Protein AF-A0A349H8Z7-F1 (afdb_monomer_lite)

Radius of gyration: 20.91 Å; chains: 1; bounding box: 46×36×65 Å

Secondary structure (DSSP, 8-state):
----PPPP-SHHHHHHHHHHHHHHHHHHHHHS-TTTEEEE--SSTTSPPEEEE-GGGHHHHHH--HHHHHHH--HHHHHHHHHHHHHHHHHHT--TT--HHHHHHHHHHHHHHHHHHHHHHHHSS--

Sequence (127 aa):
MTPNLPPATTPKAQAIAAAAQQLNTLRENWLNPPQWVDRVPEVVPGYPDRIIPKPEYVTEIKKRTLTNLYNARPHWLVDAHRTLDAAVAAAYGWPGDLSDDEVLRRLLALNLERTRAGLSNQLEGQP

Structure (mmCIF, N/CA/C/O backbone):
data_AF-A0A349H8Z7-F1
#
_entry.id   AF-A0A349H8Z7-F1
#
loop_
_atom_site.group_PDB
_atom_site.id
_atom_site.type_symbol
_atom_site.label_atom_id
_atom_site.label_alt_id
_atom_site.label_comp_id
_atom_site.label_asym_id
_atom_site.label_entity_id
_atom_site.label_seq_id
_atom_site.pdbx_PDB_ins_code
_atom_site.Cartn_x
_atom_site.Cartn_y
_atom_site.Cartn_z
_atom_site.occupancy
_atom_site.B_iso_or_equiv
_atom_site.auth_seq_id
_atom_site.auth_comp_id
_atom_site.auth_asym_id
_atom_site.auth_atom_id
_atom_site.pdbx_PDB_model_num
ATOM 1 N N . MET A 1 1 ? 11.103 15.303 4.867 1.00 35.97 1 MET A N 1
ATOM 2 C CA . MET A 1 1 ? 11.607 14.826 6.171 1.00 35.97 1 MET A CA 1
ATOM 3 C C . MET A 1 1 ? 10.702 13.701 6.639 1.00 35.97 1 MET A C 1
ATOM 5 O O . MET A 1 1 ? 9.598 13.969 7.089 1.00 35.97 1 MET A O 1
ATOM 9 N N . THR A 1 2 ? 11.109 12.449 6.455 1.00 42.72 2 THR A N 1
ATOM 10 C CA . THR A 1 2 ? 10.504 11.318 7.168 1.00 42.72 2 THR A CA 1
ATOM 11 C C . THR A 1 2 ? 10.908 11.440 8.640 1.00 42.72 2 THR A C 1
ATOM 13 O O . THR A 1 2 ? 12.100 11.600 8.909 1.00 42.72 2 THR A O 1
ATOM 16 N N . PRO A 1 3 ? 9.973 11.425 9.604 1.00 51.28 3 PRO A N 1
ATOM 17 C CA . PRO A 1 3 ? 10.344 11.380 11.012 1.00 51.28 3 PRO A CA 1
ATOM 18 C C . PRO A 1 3 ? 11.166 10.111 11.267 1.00 51.28 3 PRO A C 1
ATOM 20 O O . PRO A 1 3 ? 10.696 9.010 10.983 1.00 51.28 3 PRO A O 1
ATOM 23 N N . ASN A 1 4 ? 12.389 10.260 11.784 1.00 52.72 4 ASN A N 1
ATOM 24 C CA . ASN A 1 4 ? 13.222 9.144 12.235 1.00 52.72 4 ASN A CA 1
ATOM 25 C C . ASN A 1 4 ? 12.728 8.672 13.611 1.00 52.72 4 ASN A C 1
ATOM 27 O O . ASN A 1 4 ? 13.364 8.907 14.636 1.00 52.72 4 ASN A O 1
ATOM 31 N N . LEU A 1 5 ? 11.526 8.101 13.638 1.00 60.41 5 LEU A N 1
ATOM 32 C CA . LEU A 1 5 ? 11.002 7.425 14.815 1.00 60.41 5 LEU A CA 1
ATOM 33 C C . LEU A 1 5 ? 11.539 5.988 14.818 1.00 60.41 5 LEU A C 1
ATOM 35 O O . LEU A 1 5 ? 11.585 5.366 13.752 1.00 60.41 5 LEU A O 1
ATOM 39 N N . PRO A 1 6 ? 11.931 5.439 15.983 1.00 60.56 6 PRO A N 1
ATOM 40 C CA . PRO A 1 6 ? 12.267 4.027 16.069 1.00 60.56 6 PRO A CA 1
ATOM 41 C C . PRO A 1 6 ? 11.075 3.200 15.564 1.00 60.56 6 PRO A C 1
ATOM 43 O O . PRO A 1 6 ? 9.924 3.582 15.812 1.00 60.56 6 PRO A O 1
ATOM 46 N N . PRO A 1 7 ? 11.315 2.088 14.845 1.00 64.31 7 PRO A N 1
ATOM 47 C CA . PRO A 1 7 ? 10.232 1.256 14.348 1.00 64.31 7 PRO A CA 1
ATOM 48 C C . PRO A 1 7 ? 9.356 0.840 15.527 1.00 64.31 7 PRO A C 1
ATOM 50 O O . PRO A 1 7 ? 9.852 0.333 16.533 1.00 64.31 7 PRO A O 1
ATOM 53 N N . ALA A 1 8 ? 8.051 1.084 15.419 1.00 67.00 8 ALA A N 1
ATOM 54 C CA . ALA A 1 8 ? 7.114 0.656 16.441 1.00 67.00 8 ALA A CA 1
ATOM 55 C C . ALA A 1 8 ? 7.200 -0.874 16.574 1.00 67.00 8 ALA A C 1
ATOM 57 O O . ALA A 1 8 ? 6.916 -1.612 15.634 1.00 67.00 8 ALA A O 1
ATOM 58 N N . THR A 1 9 ? 7.622 -1.349 17.743 1.00 78.19 9 THR A N 1
ATOM 59 C CA . THR A 1 9 ? 7.909 -2.768 18.012 1.00 78.19 9 THR A CA 1
ATOM 60 C C . THR A 1 9 ? 6.681 -3.564 18.445 1.00 78.19 9 THR A C 1
ATOM 62 O O . THR A 1 9 ? 6.790 -4.746 18.764 1.00 78.19 9 THR A O 1
ATOM 65 N N . THR A 1 10 ? 5.498 -2.943 18.476 1.00 88.00 10 THR A N 1
ATOM 66 C CA . THR A 1 10 ? 4.277 -3.642 18.883 1.00 88.00 10 THR A CA 1
ATOM 67 C C . THR A 1 10 ? 3.863 -4.666 17.819 1.00 88.00 10 THR A C 1
ATOM 69 O O . THR A 1 10 ? 3.995 -4.386 16.624 1.00 88.00 10 THR A O 1
ATOM 72 N N . PRO A 1 11 ? 3.287 -5.820 18.209 1.00 90.94 11 PRO A N 1
ATOM 73 C CA . PRO A 1 11 ? 2.805 -6.815 17.246 1.00 90.94 11 PRO A CA 1
ATOM 74 C C . PRO A 1 11 ? 1.819 -6.234 16.220 1.00 90.94 11 PRO A C 1
ATOM 76 O O . PRO A 1 11 ? 1.857 -6.575 15.041 1.00 90.94 11 PRO A O 1
ATOM 79 N N . LYS A 1 12 ? 0.977 -5.285 16.655 1.00 92.50 12 LYS A N 1
ATOM 80 C CA . LYS A 1 12 ? 0.049 -4.542 15.789 1.00 92.50 12 LYS A CA 1
ATOM 81 C C . LYS A 1 12 ? 0.787 -3.724 14.722 1.00 92.50 12 LYS A C 1
ATOM 83 O O . LYS A 1 12 ? 0.426 -3.780 13.551 1.00 92.50 12 LYS A O 1
ATOM 88 N N . ALA A 1 13 ? 1.830 -2.989 15.112 1.00 91.56 13 ALA A N 1
ATOM 89 C CA . ALA A 1 13 ? 2.621 -2.195 14.175 1.00 91.56 13 ALA A CA 1
ATOM 90 C C . ALA A 1 13 ? 3.399 -3.072 13.183 1.00 91.56 13 ALA A C 1
ATOM 92 O O . ALA A 1 13 ? 3.454 -2.747 12.000 1.00 91.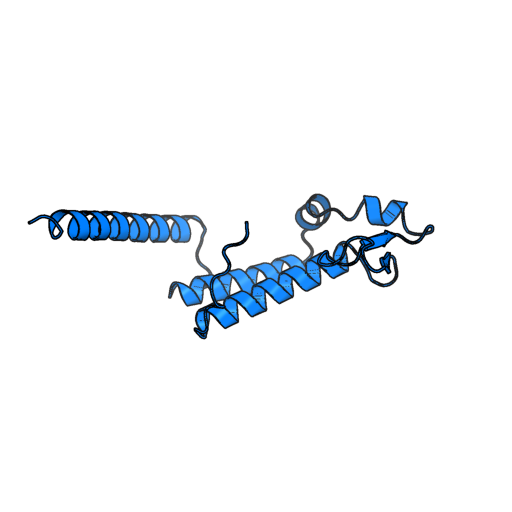56 13 ALA A O 1
ATOM 93 N N . GLN A 1 14 ? 3.936 -4.207 13.638 1.00 93.50 14 GLN A N 1
ATOM 94 C CA . GLN A 1 14 ? 4.615 -5.177 12.774 1.00 93.50 14 GLN A CA 1
ATOM 95 C C . GLN A 1 14 ? 3.665 -5.789 11.737 1.00 93.50 14 GLN A C 1
ATOM 97 O O . GLN A 1 14 ? 4.034 -5.898 10.569 1.00 93.50 14 GLN A O 1
ATOM 102 N N . ALA A 1 15 ? 2.434 -6.131 12.131 1.00 95.00 15 ALA A N 1
ATOM 103 C CA . ALA A 1 15 ? 1.426 -6.659 11.211 1.00 95.00 15 ALA A CA 1
ATOM 104 C C . ALA A 1 15 ? 1.070 -5.650 10.104 1.00 95.00 15 ALA A C 1
ATOM 106 O O . ALA A 1 15 ? 1.049 -6.006 8.925 1.00 95.00 15 ALA A O 1
ATOM 107 N N . ILE A 1 16 ? 0.862 -4.379 10.468 1.00 96.12 16 ILE A N 1
ATOM 108 C CA . ILE A 1 16 ? 0.620 -3.300 9.497 1.00 96.12 16 ILE A CA 1
ATOM 109 C C . ILE A 1 16 ? 1.836 -3.118 8.582 1.00 96.12 16 ILE A C 1
ATOM 111 O O . ILE A 1 16 ? 1.678 -3.025 7.366 1.00 96.12 16 ILE A O 1
ATOM 115 N N . ALA A 1 17 ? 3.048 -3.093 9.145 1.00 95.75 17 ALA A N 1
ATOM 116 C CA . ALA A 1 17 ? 4.278 -2.916 8.377 1.00 95.75 17 ALA A CA 1
ATOM 117 C C . ALA A 1 17 ? 4.478 -4.039 7.348 1.00 95.75 17 ALA A C 1
ATOM 119 O O . ALA A 1 17 ? 4.774 -3.754 6.189 1.00 95.75 17 ALA A O 1
ATOM 120 N N . ALA A 1 18 ? 4.249 -5.294 7.740 1.00 96.50 18 ALA A N 1
ATOM 121 C CA . ALA A 1 18 ? 4.336 -6.440 6.842 1.00 96.50 18 ALA A CA 1
ATOM 122 C C . ALA A 1 18 ? 3.311 -6.350 5.697 1.00 96.50 18 ALA A C 1
ATOM 124 O O . ALA A 1 18 ? 3.673 -6.510 4.529 1.00 96.50 18 ALA A O 1
ATOM 125 N N . ALA A 1 19 ? 2.049 -6.025 6.002 1.00 97.75 19 ALA A N 1
ATOM 126 C CA . ALA A 1 19 ? 1.010 -5.863 4.984 1.00 97.75 19 ALA A CA 1
ATOM 127 C C . ALA A 1 19 ? 1.317 -4.701 4.019 1.00 97.75 19 ALA A C 1
ATOM 129 O O . ALA A 1 19 ? 1.191 -4.846 2.800 1.00 97.75 19 ALA A O 1
ATOM 130 N N . ALA A 1 20 ? 1.790 -3.566 4.542 1.00 98.06 20 ALA A N 1
ATOM 131 C CA . ALA A 1 20 ? 2.176 -2.409 3.739 1.00 98.06 20 ALA A CA 1
ATOM 132 C C . ALA A 1 20 ? 3.391 -2.705 2.844 1.00 98.06 20 ALA A C 1
ATOM 134 O O . ALA A 1 20 ? 3.400 -2.328 1.669 1.00 98.06 20 ALA A O 1
ATOM 135 N N . GLN A 1 21 ? 4.396 -3.420 3.362 1.00 97.69 21 GLN A N 1
ATOM 136 C CA . GLN A 1 21 ? 5.560 -3.852 2.588 1.00 97.69 21 GLN A CA 1
ATOM 137 C C . GLN A 1 21 ? 5.157 -4.804 1.458 1.00 97.69 21 GLN A C 1
ATOM 139 O O . GLN A 1 21 ? 5.652 -4.665 0.336 1.00 97.69 21 GLN A O 1
ATOM 144 N N . GLN A 1 22 ? 4.231 -5.729 1.720 1.00 98.25 22 GLN A N 1
ATOM 145 C CA . GLN A 1 22 ? 3.719 -6.645 0.706 1.00 98.25 22 GLN A CA 1
ATOM 146 C C . GLN A 1 22 ? 2.969 -5.899 -0.404 1.00 98.25 22 GLN A C 1
ATOM 148 O O . GLN A 1 22 ? 3.264 -6.097 -1.584 1.00 98.25 22 GLN A O 1
ATOM 153 N N . LEU A 1 23 ? 2.055 -4.986 -0.049 1.00 98.44 23 LEU A N 1
ATOM 154 C CA . LEU A 1 23 ? 1.373 -4.127 -1.021 1.00 98.44 23 LEU A CA 1
ATOM 155 C C . LEU A 1 23 ? 2.381 -3.320 -1.848 1.00 98.44 23 LEU A C 1
ATOM 157 O O . LEU A 1 23 ? 2.254 -3.229 -3.069 1.00 98.44 23 LEU A O 1
ATOM 161 N N . ASN A 1 24 ? 3.399 -2.745 -1.203 1.00 98.12 24 ASN A N 1
ATOM 162 C CA . ASN A 1 24 ? 4.419 -1.980 -1.906 1.00 98.12 24 ASN A CA 1
ATOM 163 C C . ASN A 1 24 ? 5.209 -2.846 -2.891 1.00 98.12 24 ASN A C 1
ATOM 165 O O . ASN A 1 24 ? 5.358 -2.462 -4.044 1.00 98.12 24 ASN A O 1
ATOM 169 N N . THR A 1 25 ? 5.634 -4.036 -2.470 1.00 97.69 25 THR A N 1
ATOM 170 C CA . THR A 1 25 ? 6.361 -4.994 -3.314 1.00 97.69 25 THR A CA 1
ATOM 171 C C . THR A 1 25 ? 5.548 -5.381 -4.550 1.00 97.69 25 THR A C 1
ATOM 173 O O . THR A 1 25 ? 6.067 -5.372 -5.664 1.00 97.69 25 THR A O 1
ATOM 176 N N . LEU A 1 26 ? 4.253 -5.662 -4.383 1.00 98.25 26 LEU A N 1
ATOM 177 C CA . LEU A 1 26 ? 3.366 -6.001 -5.499 1.00 98.25 26 LEU A CA 1
ATOM 178 C C . LEU A 1 26 ? 3.184 -4.827 -6.472 1.00 98.25 26 LEU A C 1
ATOM 180 O O . LEU A 1 26 ? 3.245 -5.024 -7.687 1.00 98.25 26 LEU A O 1
ATOM 184 N N . ARG A 1 27 ? 3.004 -3.603 -5.954 1.00 98.12 27 ARG A N 1
ATOM 185 C CA . ARG A 1 27 ? 2.926 -2.394 -6.789 1.00 98.12 27 ARG A CA 1
ATOM 186 C C . ARG A 1 27 ? 4.225 -2.162 -7.549 1.00 98.12 27 ARG A C 1
ATOM 188 O O . ARG A 1 27 ? 4.167 -1.947 -8.752 1.00 98.12 27 ARG A O 1
ATOM 195 N N . GLU A 1 28 ? 5.372 -2.261 -6.885 1.00 97.12 28 GLU A N 1
ATOM 196 C CA . GLU A 1 28 ? 6.686 -2.082 -7.509 1.00 97.12 28 GLU A CA 1
ATOM 197 C C . GLU A 1 28 ? 6.943 -3.109 -8.610 1.00 97.12 28 GLU A C 1
ATOM 199 O O . GLU A 1 28 ? 7.350 -2.734 -9.704 1.00 97.12 28 GLU A O 1
ATOM 204 N N . ASN A 1 29 ? 6.626 -4.383 -8.380 1.00 97.12 29 ASN A N 1
ATOM 205 C CA . ASN A 1 29 ? 6.779 -5.424 -9.397 1.00 97.12 29 ASN A CA 1
ATOM 206 C C . ASN A 1 29 ? 5.845 -5.214 -10.597 1.00 97.12 29 ASN A C 1
ATOM 208 O O . ASN A 1 29 ? 6.190 -5.574 -11.722 1.00 97.12 29 ASN A O 1
ATOM 212 N N . TRP A 1 30 ? 4.660 -4.635 -10.378 1.00 97.81 30 TRP A N 1
ATOM 213 C CA . TRP A 1 30 ? 3.765 -4.277 -11.473 1.00 97.81 30 TRP A CA 1
ATOM 214 C C . TRP A 1 30 ? 4.235 -3.023 -12.215 1.00 97.81 30 TRP A C 1
ATOM 216 O O . TRP A 1 30 ? 4.156 -3.000 -13.439 1.00 97.81 30 TRP A O 1
ATOM 226 N N . LEU A 1 31 ? 4.702 -1.985 -11.517 1.00 97.38 31 LEU A N 1
ATOM 227 C CA . LEU A 1 31 ? 5.195 -0.744 -12.129 1.00 97.38 31 LEU A CA 1
ATOM 228 C C . LEU A 1 31 ? 6.479 -0.995 -12.922 1.00 97.38 31 LEU A C 1
ATOM 230 O O . LEU A 1 31 ? 6.610 -0.553 -14.061 1.00 97.38 31 LEU A O 1
ATOM 234 N N . ASN A 1 32 ? 7.381 -1.769 -12.325 1.00 96.88 32 ASN A N 1
ATOM 235 C CA . ASN A 1 32 ? 8.753 -1.972 -12.758 1.00 96.88 32 ASN A CA 1
ATOM 236 C C . ASN A 1 32 ? 9.069 -3.480 -12.838 1.00 96.88 32 ASN A C 1
ATOM 238 O O . ASN A 1 32 ? 9.846 -3.982 -12.018 1.00 96.88 32 ASN A O 1
ATOM 242 N N . PRO A 1 33 ? 8.471 -4.235 -13.786 1.00 96.88 33 PRO A N 1
ATOM 243 C CA . PRO A 1 33 ? 8.725 -5.668 -13.900 1.00 96.88 33 PRO A CA 1
ATOM 244 C C . PRO A 1 33 ? 10.223 -5.943 -14.102 1.00 96.88 33 PRO A C 1
ATOM 246 O O . PRO A 1 33 ? 10.817 -5.336 -14.996 1.00 96.88 33 PRO A O 1
ATOM 249 N N . PRO A 1 34 ? 10.847 -6.865 -13.343 1.00 94.31 34 PRO A N 1
ATOM 250 C CA . PRO A 1 34 ? 12.299 -7.080 -13.378 1.00 94.31 34 PRO A CA 1
ATOM 251 C C . PRO A 1 34 ? 12.810 -7.547 -14.746 1.00 94.31 34 PRO A C 1
ATOM 253 O O . PRO A 1 34 ? 13.960 -7.322 -15.103 1.00 94.31 34 PRO A O 1
ATOM 256 N N . GLN A 1 35 ? 11.952 -8.170 -15.554 1.00 95.31 35 GLN A N 1
ATOM 257 C CA . GLN A 1 35 ? 12.283 -8.527 -16.928 1.00 95.31 35 GLN A CA 1
ATOM 258 C C . GLN A 1 35 ? 12.395 -7.306 -17.864 1.00 95.31 35 GLN A C 1
ATOM 260 O O . GLN A 1 35 ? 13.069 -7.404 -18.890 1.00 95.31 35 GLN A O 1
ATOM 265 N N . TRP A 1 36 ? 11.758 -6.176 -17.527 1.00 97.62 36 TRP A N 1
ATOM 266 C CA . TRP A 1 36 ? 11.601 -4.994 -18.389 1.00 97.62 36 TRP A CA 1
ATOM 267 C C . TRP A 1 36 ? 12.477 -3.805 -17.998 1.00 97.62 36 TRP A C 1
ATOM 269 O O . TRP A 1 36 ? 12.622 -2.874 -18.790 1.00 97.62 36 TRP A O 1
ATOM 279 N N . VAL A 1 37 ? 13.043 -3.816 -16.793 1.00 97.44 37 VAL A N 1
ATOM 280 C CA . VAL A 1 37 ? 13.870 -2.726 -16.273 1.00 97.44 37 VAL A CA 1
ATOM 281 C C . VAL A 1 37 ? 15.191 -3.257 -15.738 1.00 97.44 37 VAL A C 1
ATOM 283 O O . VAL A 1 37 ? 15.249 -4.364 -15.208 1.00 97.4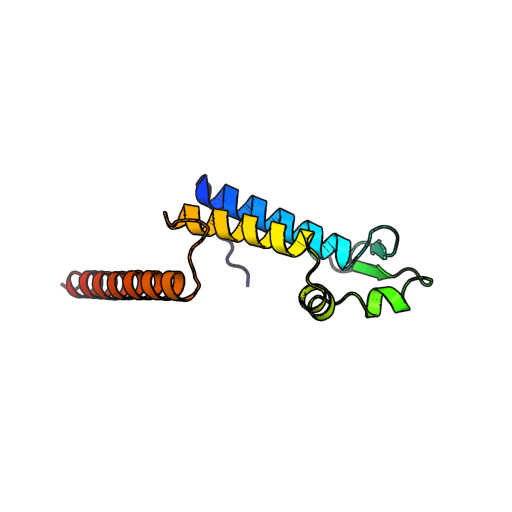4 37 VAL A O 1
ATOM 286 N N . ASP A 1 38 ? 16.224 -2.431 -15.818 1.00 96.75 38 ASP A N 1
ATOM 287 C CA . ASP A 1 38 ? 17.495 -2.635 -15.138 1.00 96.75 38 ASP A CA 1
ATOM 288 C C . ASP A 1 38 ? 17.577 -1.700 -13.924 1.00 96.75 38 ASP A C 1
ATOM 290 O O . ASP A 1 38 ? 17.196 -0.526 -13.993 1.00 96.75 38 ASP A O 1
ATOM 294 N N . ARG A 1 39 ? 18.066 -2.222 -12.794 1.00 94.62 39 ARG A N 1
ATOM 295 C CA . ARG A 1 39 ? 18.362 -1.431 -11.591 1.00 94.62 39 ARG A CA 1
ATOM 296 C C . ARG A 1 39 ? 19.849 -1.117 -11.578 1.00 94.62 39 ARG A C 1
ATOM 298 O O . ARG A 1 39 ? 20.670 -2.030 -11.536 1.00 94.62 39 ARG A O 1
ATOM 305 N N . VAL A 1 40 ? 20.183 0.164 -11.655 1.00 94.62 40 VAL A N 1
ATOM 306 C CA . VAL A 1 40 ? 21.564 0.645 -11.753 1.00 94.62 40 VAL A CA 1
ATOM 307 C C . VAL A 1 40 ? 21.848 1.559 -10.562 1.00 94.62 40 VAL A C 1
ATOM 309 O O . VAL A 1 40 ? 21.014 2.423 -10.284 1.00 94.62 40 VAL A O 1
ATOM 312 N N . PRO A 1 41 ? 23.006 1.433 -9.888 1.00 93.94 41 PRO A N 1
ATOM 313 C CA . PRO A 1 41 ? 23.353 2.298 -8.768 1.00 93.94 41 PRO A CA 1
ATOM 314 C C . PRO A 1 41 ? 23.199 3.789 -9.086 1.00 93.94 41 PRO A C 1
ATOM 316 O O . PRO A 1 41 ? 23.546 4.259 -10.182 1.00 93.94 41 PRO A O 1
ATOM 319 N N . GLU A 1 42 ? 22.679 4.542 -8.117 1.00 93.62 42 GLU A N 1
ATOM 320 C CA . GLU A 1 42 ? 22.598 5.994 -8.234 1.00 93.62 42 GLU A CA 1
ATOM 321 C C . GLU A 1 42 ? 24.004 6.614 -8.259 1.00 93.62 42 GLU A C 1
ATOM 323 O O . GLU A 1 42 ? 24.927 6.131 -7.606 1.00 93.62 42 GLU A O 1
ATOM 328 N N . VAL A 1 43 ? 24.186 7.681 -9.046 1.00 90.94 43 VAL A N 1
ATOM 329 C CA . VAL A 1 43 ? 25.462 8.411 -9.115 1.00 90.94 43 VAL A CA 1
ATOM 330 C C . VAL A 1 43 ? 25.722 9.127 -7.792 1.00 90.94 43 VAL A C 1
ATOM 332 O O . VAL A 1 43 ? 26.867 9.270 -7.370 1.00 90.94 43 VAL A O 1
ATOM 335 N N . VAL A 1 44 ? 24.651 9.578 -7.139 1.00 89.88 44 VAL A N 1
ATOM 336 C CA . VAL A 1 44 ? 24.701 10.254 -5.848 1.00 89.88 44 VAL A CA 1
ATOM 337 C C . VAL A 1 44 ? 24.584 9.220 -4.722 1.00 89.88 44 VAL A C 1
ATOM 339 O O . VAL A 1 44 ? 23.555 8.548 -4.615 1.00 89.88 44 VAL A O 1
ATOM 342 N N . PRO A 1 45 ? 25.595 9.103 -3.842 1.00 90.50 45 PRO A N 1
ATOM 343 C CA . PRO A 1 45 ? 25.537 8.203 -2.697 1.00 90.50 45 PRO A CA 1
ATOM 344 C C . PRO A 1 45 ? 24.347 8.497 -1.774 1.00 90.50 45 PRO A C 1
ATOM 346 O O . PRO A 1 45 ? 23.991 9.652 -1.544 1.00 90.50 45 PRO A O 1
ATOM 349 N N . GLY A 1 46 ? 23.762 7.441 -1.206 1.00 89.25 46 GLY A N 1
ATOM 350 C CA . GLY A 1 46 ? 22.651 7.541 -0.251 1.00 89.25 46 GLY A CA 1
ATOM 351 C C . GLY A 1 46 ? 21.257 7.613 -0.880 1.00 89.25 46 GLY A C 1
ATOM 352 O O . GLY A 1 46 ? 20.271 7.643 -0.145 1.00 89.25 46 GLY A O 1
ATOM 353 N N . TYR A 1 47 ? 21.159 7.601 -2.210 1.00 88.69 47 TYR A N 1
ATOM 354 C CA . TYR A 1 47 ? 19.891 7.518 -2.933 1.00 88.69 47 TYR A CA 1
ATOM 355 C C . TYR A 1 47 ? 19.614 6.088 -3.433 1.00 88.69 47 TYR A C 1
ATOM 357 O O . TYR A 1 47 ? 20.558 5.319 -3.626 1.00 88.69 47 TYR A O 1
ATOM 365 N N . PRO A 1 48 ? 18.336 5.711 -3.634 1.00 89.69 48 PRO A N 1
ATOM 366 C CA . PRO A 1 48 ? 17.975 4.410 -4.195 1.00 89.69 48 PRO A CA 1
ATOM 367 C C . PRO A 1 48 ? 18.467 4.233 -5.635 1.00 89.69 48 PRO A C 1
ATOM 369 O O . PRO A 1 48 ? 18.572 5.210 -6.373 1.00 89.69 48 PRO A O 1
ATOM 372 N N . ASP A 1 49 ? 18.675 2.983 -6.052 1.00 93.44 49 ASP A N 1
ATOM 373 C CA . ASP A 1 49 ? 19.045 2.641 -7.430 1.00 93.44 49 ASP A CA 1
ATOM 374 C C . ASP A 1 49 ? 18.076 3.233 -8.462 1.00 93.44 49 ASP A C 1
ATOM 376 O O . ASP A 1 49 ? 16.850 3.208 -8.297 1.00 93.44 49 ASP A O 1
ATOM 380 N N . ARG A 1 50 ? 18.634 3.691 -9.584 1.00 93.88 50 ARG A N 1
ATOM 381 C CA . ARG A 1 50 ? 17.858 4.149 -10.734 1.00 93.88 50 ARG A CA 1
ATOM 382 C C . ARG A 1 50 ? 17.230 2.967 -11.450 1.00 93.88 50 ARG A C 1
ATOM 384 O O . ARG A 1 50 ? 17.873 1.945 -11.685 1.00 93.88 50 ARG A O 1
ATOM 391 N N . ILE A 1 51 ? 15.985 3.156 -11.868 1.00 94.75 51 ILE A N 1
ATOM 392 C CA . ILE A 1 51 ? 15.231 2.192 -12.666 1.00 94.75 51 ILE A CA 1
ATOM 393 C C . ILE A 1 51 ? 15.287 2.642 -14.125 1.00 94.75 51 ILE A C 1
ATOM 395 O O . ILE A 1 51 ? 14.742 3.689 -14.474 1.00 94.75 51 ILE A O 1
ATOM 399 N N . ILE A 1 52 ? 15.957 1.859 -14.969 1.00 95.50 52 ILE A N 1
ATOM 400 C CA . ILE A 1 52 ? 16.142 2.152 -16.391 1.00 95.50 52 ILE A CA 1
ATOM 401 C C . ILE A 1 52 ? 15.312 1.160 -17.214 1.00 95.50 52 ILE A C 1
ATOM 403 O O . ILE A 1 52 ? 15.573 -0.040 -17.153 1.00 95.50 52 ILE A O 1
ATOM 407 N N . PRO A 1 53 ? 14.306 1.612 -17.982 1.00 97.00 53 PRO A N 1
ATOM 408 C CA . PRO A 1 53 ? 13.568 0.734 -18.885 1.00 97.00 53 PRO A CA 1
ATOM 409 C C . PRO A 1 53 ? 14.475 0.200 -19.992 1.00 97.00 53 PRO A C 1
ATOM 411 O O . PRO A 1 53 ? 15.213 0.974 -20.609 1.00 97.00 53 PRO A O 1
ATOM 414 N N . LYS A 1 54 ? 14.374 -1.095 -20.297 1.00 97.00 54 LYS A N 1
ATOM 415 C CA . LYS A 1 54 ? 15.054 -1.660 -21.465 1.00 97.00 54 LYS A CA 1
ATOM 416 C C . LYS A 1 54 ? 14.418 -1.120 -22.753 1.00 97.00 54 LYS A C 1
ATOM 418 O O . LYS A 1 54 ? 13.199 -0.897 -22.762 1.00 97.00 54 LYS A O 1
ATOM 423 N N . PRO A 1 55 ? 15.197 -0.898 -23.831 1.00 96.94 55 PRO A N 1
ATOM 424 C CA . PRO A 1 55 ? 14.720 -0.231 -25.046 1.00 96.94 55 PRO A CA 1
ATOM 425 C C . PRO A 1 55 ? 13.434 -0.827 -25.633 1.00 96.94 55 PRO A C 1
ATOM 427 O O . PRO A 1 55 ? 12.557 -0.088 -26.078 1.00 96.94 55 PRO A O 1
ATOM 430 N N . GLU A 1 56 ? 13.292 -2.150 -25.583 1.00 96.81 56 GLU A N 1
ATOM 431 C CA . GLU A 1 56 ? 12.160 -2.898 -26.124 1.00 96.81 56 GLU A CA 1
ATOM 432 C C . GLU A 1 56 ? 10.860 -2.770 -25.308 1.00 96.81 56 GLU A C 1
ATOM 434 O O . GLU A 1 56 ? 9.799 -3.084 -25.838 1.00 96.81 56 GLU A O 1
ATOM 439 N N . TYR A 1 57 ? 10.915 -2.273 -24.063 1.00 97.25 57 TYR A N 1
ATOM 440 C CA . TYR A 1 57 ? 9.747 -2.137 -23.171 1.00 97.25 57 TYR A CA 1
ATOM 441 C C . TYR A 1 57 ? 9.416 -0.686 -22.791 1.00 97.25 57 TYR A C 1
ATOM 443 O O . TYR A 1 57 ? 8.554 -0.440 -21.942 1.00 97.25 57 TYR A O 1
ATOM 451 N N . VAL A 1 58 ? 10.089 0.307 -23.388 1.00 95.94 58 VAL A N 1
ATOM 452 C CA . VAL A 1 58 ? 9.897 1.732 -23.052 1.00 95.94 58 VAL A CA 1
ATOM 453 C C . VAL A 1 58 ? 8.433 2.156 -23.210 1.00 95.94 58 VAL A C 1
ATOM 455 O O . VAL A 1 58 ? 7.905 2.909 -22.388 1.00 95.94 58 VAL A O 1
ATOM 458 N N . THR A 1 59 ? 7.762 1.685 -24.261 1.00 96.25 59 THR A N 1
ATOM 459 C CA . THR A 1 59 ? 6.370 2.051 -24.560 1.00 96.25 59 THR A CA 1
ATOM 460 C C . THR A 1 59 ? 5.402 1.465 -23.532 1.00 96.25 59 THR A C 1
ATOM 462 O O . THR A 1 59 ? 4.459 2.132 -23.106 1.00 96.25 59 THR A O 1
ATOM 465 N N . GLU A 1 60 ? 5.635 0.230 -23.104 1.00 96.31 60 GLU A N 1
ATOM 466 C CA . GLU A 1 60 ? 4.822 -0.505 -22.145 1.00 96.31 60 GLU A CA 1
ATOM 467 C C . GLU A 1 60 ? 5.026 0.037 -20.729 1.00 96.31 60 GLU A C 1
ATOM 469 O O . GLU A 1 60 ? 4.050 0.240 -20.005 1.00 96.31 60 GLU A O 1
ATOM 474 N N . ILE A 1 61 ? 6.271 0.345 -20.349 1.00 96.44 61 ILE A N 1
ATOM 475 C CA . ILE A 1 61 ? 6.601 0.951 -19.053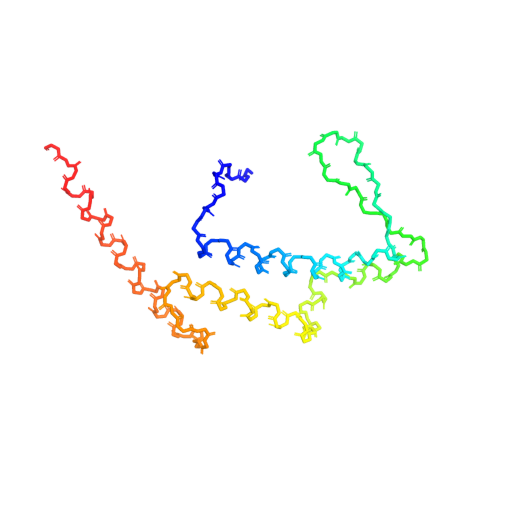 1.00 96.44 61 ILE A CA 1
ATOM 476 C C . ILE A 1 61 ? 5.934 2.320 -18.899 1.00 96.44 61 ILE A C 1
ATOM 478 O O . ILE A 1 61 ? 5.358 2.598 -17.851 1.00 96.44 61 ILE A O 1
ATOM 482 N N . LYS A 1 62 ? 5.879 3.147 -19.953 1.00 95.50 62 LYS A N 1
ATOM 483 C CA . LYS A 1 62 ? 5.151 4.434 -19.917 1.00 95.50 62 LYS A CA 1
ATOM 484 C C . LYS A 1 62 ? 3.665 4.286 -19.568 1.00 95.50 62 LYS A C 1
ATOM 486 O O . LYS A 1 62 ? 3.068 5.217 -19.034 1.00 95.50 62 LYS A O 1
ATOM 491 N N . LYS A 1 63 ? 3.056 3.131 -19.856 1.00 97.06 63 LYS A N 1
ATOM 492 C CA . LYS A 1 63 ? 1.653 2.835 -19.518 1.00 97.06 63 LYS A CA 1
ATOM 493 C C . LYS A 1 63 ? 1.492 2.302 -18.092 1.00 97.06 63 LYS A C 1
ATOM 495 O O . LYS A 1 63 ? 0.371 2.277 -17.586 1.00 97.06 63 LYS A O 1
ATOM 500 N N . ARG A 1 64 ? 2.563 1.872 -17.426 1.00 97.44 64 ARG A N 1
ATOM 501 C CA . ARG A 1 64 ? 2.525 1.318 -16.068 1.00 97.44 64 ARG A CA 1
ATOM 502 C C . ARG A 1 64 ? 2.661 2.426 -15.027 1.00 97.44 64 ARG A C 1
ATOM 504 O O . ARG A 1 64 ? 3.684 2.579 -14.376 1.00 97.44 64 ARG A O 1
ATOM 511 N N . THR A 1 65 ? 1.596 3.203 -14.863 1.00 97.56 65 THR A N 1
ATOM 512 C CA . THR A 1 65 ? 1.481 4.225 -13.811 1.00 97.56 65 THR A CA 1
ATOM 513 C C . THR A 1 65 ? 0.610 3.723 -12.662 1.00 97.56 65 THR A C 1
ATOM 515 O O . THR A 1 65 ? -0.250 2.863 -12.865 1.00 97.56 65 THR A O 1
ATOM 518 N N . LEU A 1 66 ? 0.775 4.286 -11.458 1.00 97.81 66 LEU A N 1
ATOM 519 C CA . LEU A 1 66 ? -0.125 3.984 -10.338 1.00 97.81 66 LEU A CA 1
ATOM 520 C C . LEU A 1 66 ? -1.583 4.274 -10.712 1.00 97.81 66 LEU A C 1
ATOM 522 O O . LEU A 1 66 ? -2.445 3.444 -10.458 1.00 97.81 66 LEU A O 1
ATOM 526 N N . THR A 1 67 ? -1.857 5.385 -11.395 1.00 97.94 67 THR A N 1
ATOM 527 C CA . THR A 1 67 ? -3.205 5.701 -11.886 1.00 97.94 67 THR A CA 1
ATOM 528 C C . THR A 1 67 ? -3.783 4.562 -12.726 1.00 97.94 67 THR A C 1
ATOM 530 O O . THR A 1 67 ? -4.888 4.101 -12.457 1.00 97.94 67 THR A O 1
ATOM 533 N N . ASN A 1 68 ? -3.021 4.037 -13.690 1.00 98.19 68 ASN A N 1
ATOM 534 C CA . ASN A 1 68 ? -3.491 2.936 -14.533 1.00 98.19 68 ASN A CA 1
ATOM 535 C C . ASN A 1 68 ? -3.671 1.631 -13.747 1.00 98.19 68 ASN A C 1
ATOM 537 O O . ASN A 1 68 ? -4.641 0.914 -13.983 1.00 98.19 68 ASN A O 1
ATOM 541 N N . LEU A 1 69 ? -2.788 1.342 -12.786 1.00 98.38 69 LEU A N 1
ATOM 542 C CA . LEU A 1 69 ? -2.928 0.186 -11.899 1.00 98.38 69 LEU A CA 1
ATOM 543 C C . LEU A 1 69 ? -4.223 0.248 -11.081 1.00 98.38 69 LEU A C 1
ATOM 545 O O . LEU A 1 69 ? -4.971 -0.726 -11.028 1.00 98.38 69 LEU A O 1
ATOM 549 N N . TYR A 1 70 ? -4.492 1.390 -10.453 1.00 98.38 70 TYR A N 1
ATOM 550 C CA . TYR A 1 70 ? -5.669 1.566 -9.606 1.00 98.38 70 TYR A CA 1
ATOM 551 C C . TYR A 1 70 ? -6.969 1.664 -10.413 1.00 98.38 70 TYR A C 1
ATOM 553 O O . TYR A 1 70 ? -8.000 1.216 -9.921 1.00 98.38 70 TYR A O 1
ATOM 561 N N . ASN A 1 71 ? -6.919 2.150 -11.657 1.00 98.12 71 ASN A N 1
ATOM 562 C CA . ASN A 1 71 ? -8.059 2.106 -12.577 1.00 98.12 71 ASN A CA 1
ATOM 563 C C . ASN A 1 71 ? -8.379 0.673 -13.026 1.00 98.12 71 ASN A C 1
ATOM 565 O O . ASN A 1 71 ? -9.542 0.285 -13.056 1.00 98.12 71 ASN A O 1
ATOM 569 N N . ALA A 1 72 ? -7.358 -0.124 -13.365 1.00 97.69 72 ALA A N 1
ATOM 570 C CA . ALA A 1 72 ? -7.543 -1.523 -13.757 1.00 97.69 72 ALA A CA 1
ATOM 571 C C . ALA A 1 72 ? -7.963 -2.416 -12.578 1.00 97.69 72 ALA A C 1
ATOM 573 O O . ALA A 1 72 ? -8.635 -3.424 -12.778 1.00 97.69 72 ALA A O 1
ATOM 574 N N . ARG A 1 73 ? -7.537 -2.051 -11.361 1.00 97.50 73 ARG A N 1
ATOM 575 C CA . ARG A 1 73 ? -7.881 -2.680 -10.079 1.00 97.50 73 ARG A CA 1
ATOM 576 C C . ARG A 1 73 ? -7.869 -4.222 -10.123 1.00 97.50 73 ARG A C 1
ATOM 578 O O . ARG A 1 73 ? -8.886 -4.857 -9.843 1.00 97.50 73 ARG A O 1
ATOM 585 N N . PRO A 1 74 ? -6.727 -4.848 -10.462 1.00 98.31 74 PRO A N 1
ATOM 586 C CA . PRO A 1 74 ? -6.633 -6.305 -10.528 1.00 98.31 74 PRO A CA 1
ATOM 587 C C . PRO A 1 74 ? -6.916 -6.950 -9.162 1.00 98.31 74 PRO A C 1
ATOM 589 O O . PRO A 1 74 ? -6.658 -6.346 -8.121 1.00 98.31 74 PRO A O 1
ATOM 592 N N . HIS A 1 75 ? -7.396 -8.199 -9.154 1.00 98.44 75 HIS A N 1
ATOM 593 C CA . HIS A 1 75 ? -7.827 -8.886 -7.926 1.00 98.44 75 HIS A CA 1
ATOM 594 C C . HIS A 1 75 ? -6.747 -8.915 -6.833 1.00 98.44 75 HIS A C 1
ATOM 596 O O . HIS A 1 75 ? -7.026 -8.557 -5.693 1.00 98.44 75 HIS A O 1
ATOM 602 N N . TRP A 1 76 ? -5.490 -9.190 -7.203 1.00 98.25 76 TRP A N 1
ATOM 603 C CA . TRP A 1 76 ? -4.366 -9.186 -6.260 1.00 98.25 76 TRP A CA 1
ATOM 604 C C . TRP A 1 76 ? -4.182 -7.839 -5.543 1.00 98.25 76 TRP A C 1
ATOM 606 O O . TRP A 1 76 ? -3.729 -7.810 -4.401 1.00 98.25 76 TRP A O 1
ATOM 616 N N . LEU A 1 77 ? -4.523 -6.717 -6.192 1.00 98.56 77 LEU A N 1
ATOM 617 C CA . LEU A 1 77 ? -4.423 -5.389 -5.588 1.00 98.56 77 LEU A CA 1
ATOM 618 C C . LEU A 1 77 ? -5.522 -5.215 -4.542 1.00 98.56 77 LEU A C 1
ATOM 620 O O . LEU A 1 77 ? -5.254 -4.712 -3.455 1.00 98.56 77 LEU A O 1
ATOM 624 N N . VAL A 1 78 ? -6.739 -5.666 -4.852 1.00 98.12 78 VAL A N 1
ATOM 625 C CA . VAL A 1 78 ? -7.869 -5.661 -3.913 1.00 98.12 78 VAL A CA 1
ATOM 626 C C . VAL A 1 78 ? -7.551 -6.509 -2.684 1.00 98.12 78 VAL A C 1
ATOM 628 O O . VAL A 1 78 ? -7.738 -6.043 -1.565 1.00 98.12 78 VAL A O 1
ATOM 631 N N . ASP A 1 79 ? -7.015 -7.714 -2.873 1.00 98.25 79 ASP A N 1
ATOM 632 C CA . ASP A 1 79 ? -6.666 -8.607 -1.765 1.00 98.25 79 ASP A CA 1
ATOM 633 C C . ASP A 1 79 ? -5.540 -8.045 -0.887 1.00 98.25 79 ASP A C 1
ATOM 635 O O . ASP A 1 79 ? -5.588 -8.168 0.342 1.00 98.25 79 ASP A O 1
ATOM 639 N N . ALA A 1 80 ? -4.544 -7.399 -1.501 1.00 98.19 80 ALA A N 1
ATOM 640 C CA . ALA A 1 80 ? -3.459 -6.744 -0.778 1.00 98.19 80 ALA A CA 1
ATOM 641 C C . ALA A 1 80 ? -3.972 -5.567 0.069 1.00 98.19 80 ALA A C 1
ATOM 643 O O . ALA A 1 80 ? -3.588 -5.448 1.233 1.00 98.19 80 ALA A O 1
ATOM 644 N N . HIS A 1 81 ? -4.878 -4.743 -0.475 1.00 97.88 81 HIS A N 1
ATOM 645 C CA . HIS A 1 81 ? -5.542 -3.680 0.293 1.00 97.88 81 HIS A CA 1
ATOM 646 C C . HIS A 1 81 ? -6.396 -4.250 1.422 1.00 97.88 81 HIS A C 1
ATOM 648 O O . HIS A 1 81 ? -6.206 -3.849 2.561 1.00 97.88 81 HIS A O 1
ATOM 654 N N . ARG A 1 82 ? -7.222 -5.272 1.161 1.00 96.88 82 ARG A N 1
ATOM 655 C CA . ARG A 1 82 ? -8.037 -5.919 2.204 1.00 96.88 82 ARG A CA 1
ATOM 656 C C . ARG A 1 82 ? -7.185 -6.458 3.356 1.00 96.88 82 ARG A C 1
ATOM 658 O O . ARG A 1 82 ? -7.574 -6.358 4.514 1.00 96.88 82 ARG A O 1
ATOM 665 N N . THR A 1 83 ? -6.020 -7.027 3.048 1.00 97.44 83 THR A N 1
ATOM 666 C CA . THR A 1 83 ? -5.071 -7.502 4.069 1.00 97.44 83 THR A CA 1
ATOM 667 C C . THR A 1 83 ? -4.545 -6.352 4.929 1.00 97.44 83 THR A C 1
ATOM 669 O O . THR A 1 83 ? -4.481 -6.476 6.153 1.00 97.44 83 THR A O 1
ATOM 672 N N . LEU A 1 84 ? -4.184 -5.229 4.303 1.00 97.62 84 LEU A N 1
ATOM 673 C CA . LEU A 1 84 ? -3.723 -4.038 5.012 1.00 97.62 84 LEU A CA 1
ATOM 674 C C . LEU A 1 84 ? -4.840 -3.418 5.865 1.00 97.62 84 LEU A C 1
ATOM 676 O O . LEU A 1 84 ? -4.610 -3.135 7.040 1.00 97.62 84 LEU A O 1
ATOM 680 N N . ASP A 1 85 ? -6.045 -3.282 5.315 1.00 96.44 85 ASP A N 1
ATOM 681 C CA . ASP A 1 85 ? -7.211 -2.731 6.012 1.00 96.44 85 ASP A CA 1
ATOM 682 C C . ASP A 1 85 ? -7.572 -3.571 7.243 1.00 96.44 85 ASP A C 1
ATOM 684 O O . ASP A 1 85 ? -7.775 -3.025 8.328 1.00 96.44 85 ASP A O 1
ATOM 688 N N . ALA A 1 86 ? -7.547 -4.903 7.127 1.00 96.25 86 ALA A N 1
ATOM 689 C CA . ALA A 1 86 ? -7.778 -5.805 8.253 1.00 96.25 86 ALA A CA 1
ATOM 690 C C . ALA A 1 86 ? -6.717 -5.651 9.360 1.00 96.25 86 ALA A C 1
ATOM 692 O O . ALA A 1 86 ? -7.057 -5.646 10.546 1.00 96.25 86 ALA A O 1
ATOM 693 N N . ALA A 1 87 ? -5.438 -5.484 9.000 1.00 96.50 87 ALA A N 1
ATOM 694 C CA . ALA A 1 87 ? -4.368 -5.251 9.972 1.00 96.50 87 ALA A CA 1
ATOM 695 C C . ALA A 1 87 ? -4.538 -3.905 10.701 1.00 96.50 87 ALA A C 1
ATOM 697 O O . ALA A 1 87 ? -4.340 -3.825 11.918 1.00 96.50 87 ALA A O 1
ATOM 698 N N . VAL A 1 88 ? -4.948 -2.857 9.979 1.00 96.38 88 VAL A N 1
ATOM 699 C CA . VAL A 1 88 ? -5.245 -1.541 10.559 1.00 96.38 88 VAL A CA 1
ATOM 700 C C . VAL A 1 88 ? -6.463 -1.619 11.479 1.00 96.38 88 VAL A C 1
ATOM 702 O O . VAL A 1 88 ? -6.377 -1.185 12.628 1.00 96.38 88 VAL A O 1
ATOM 705 N N . ALA A 1 89 ? -7.564 -2.231 11.039 1.00 95.81 89 ALA A N 1
ATOM 706 C CA . ALA A 1 89 ? -8.762 -2.416 11.856 1.00 95.81 89 ALA A CA 1
ATOM 707 C C . ALA A 1 89 ? -8.450 -3.178 13.155 1.00 95.81 89 ALA A C 1
ATOM 709 O O . ALA A 1 89 ? -8.798 -2.717 14.244 1.00 95.81 89 ALA A O 1
ATOM 710 N N . ALA A 1 90 ? -7.682 -4.269 13.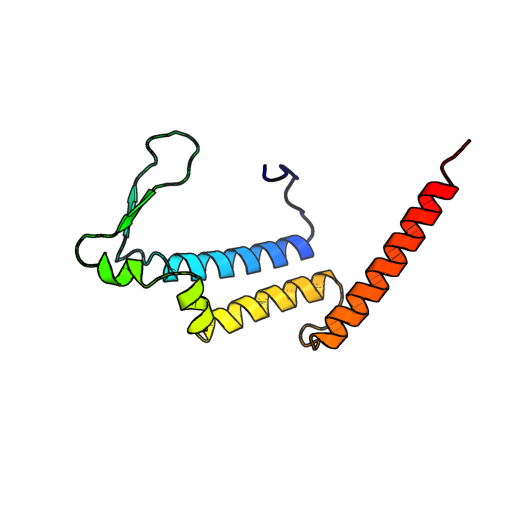076 1.00 95.31 90 ALA A N 1
ATOM 711 C CA . ALA A 1 90 ? -7.233 -5.018 14.248 1.00 95.31 90 ALA A CA 1
ATOM 712 C C . ALA A 1 90 ? -6.384 -4.163 15.211 1.00 95.31 90 ALA A C 1
ATOM 714 O O . ALA A 1 90 ? -6.480 -4.307 16.436 1.00 95.31 90 ALA A O 1
ATOM 715 N N . ALA A 1 91 ? -5.579 -3.229 14.694 1.00 95.19 91 ALA A N 1
ATOM 716 C CA . ALA A 1 91 ? -4.815 -2.315 15.536 1.00 95.19 91 ALA A CA 1
ATOM 717 C C . ALA A 1 91 ? -5.721 -1.366 16.338 1.00 95.19 91 ALA A C 1
ATOM 719 O O . ALA A 1 91 ? -5.474 -1.176 17.536 1.00 95.19 91 ALA A O 1
ATOM 720 N N . TYR A 1 92 ? -6.799 -0.875 15.720 1.00 94.06 92 TYR A N 1
ATOM 721 C CA . TYR A 1 92 ? -7.867 -0.103 16.370 1.00 94.06 92 TYR A CA 1
ATOM 722 C C . TYR A 1 92 ? -8.809 -0.950 17.245 1.00 94.06 92 TYR A C 1
ATOM 724 O O . TYR A 1 92 ? -9.589 -0.392 18.014 1.00 94.06 92 TYR A O 1
ATOM 732 N N . GLY A 1 93 ? -8.726 -2.284 17.173 1.00 94.62 93 GLY A N 1
ATOM 733 C CA . GLY A 1 93 ? -9.652 -3.191 17.858 1.00 94.62 93 GLY A CA 1
ATOM 734 C C . GLY A 1 93 ? -11.036 -3.241 17.203 1.00 94.62 93 GLY A C 1
ATOM 735 O O . GLY A 1 93 ? -12.034 -3.458 17.885 1.00 94.62 93 GLY A O 1
ATOM 736 N N . TRP A 1 94 ? -11.113 -2.978 15.899 1.00 95.81 94 TRP A N 1
ATOM 737 C CA . TRP A 1 94 ? -12.348 -2.942 15.119 1.00 95.81 94 TRP A CA 1
ATOM 738 C C . TRP A 1 94 ? -12.495 -4.189 14.230 1.00 95.81 94 TRP A C 1
ATOM 740 O O . TRP A 1 94 ? -11.485 -4.811 13.889 1.00 95.81 94 TRP A O 1
ATOM 750 N N . PRO A 1 95 ? -13.731 -4.555 13.833 1.00 94.06 95 PRO A N 1
ATOM 751 C CA . PRO A 1 95 ? -13.967 -5.563 12.798 1.00 94.06 95 PRO A CA 1
ATOM 752 C C . PRO A 1 95 ? -13.305 -5.187 11.463 1.00 94.06 95 PRO A C 1
ATOM 754 O O . PRO A 1 95 ? -13.138 -4.008 11.160 1.00 94.06 95 PRO A O 1
ATOM 757 N N . GLY A 1 96 ? -12.927 -6.184 10.660 1.00 90.06 96 GLY A N 1
ATOM 758 C CA . GLY A 1 96 ? -12.239 -5.977 9.376 1.00 90.06 96 GLY A CA 1
ATOM 759 C C . GLY A 1 96 ? -13.159 -5.715 8.177 1.00 90.06 96 GLY A C 1
ATOM 760 O O . GLY A 1 96 ? -12.667 -5.472 7.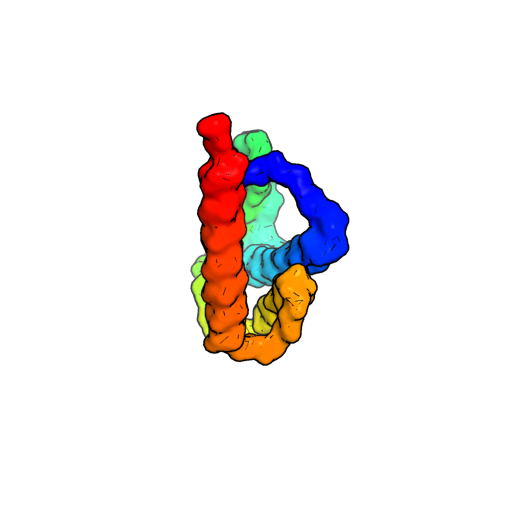082 1.00 90.06 96 GLY A O 1
ATOM 761 N N . ASP A 1 97 ? -14.474 -5.791 8.366 1.00 91.12 97 ASP A N 1
ATOM 762 C CA . ASP A 1 97 ? -15.519 -5.720 7.336 1.00 91.12 97 ASP A CA 1
ATOM 763 C C . ASP A 1 97 ? -16.472 -4.527 7.538 1.00 91.12 97 ASP A C 1
ATOM 765 O O . ASP A 1 97 ? -17.619 -4.535 7.089 1.00 91.12 97 ASP A O 1
ATOM 769 N N . LEU A 1 98 ? -15.999 -3.482 8.222 1.00 92.06 98 LEU A N 1
ATOM 770 C CA . LEU A 1 98 ? -16.780 -2.270 8.450 1.00 92.06 98 LEU A CA 1
ATOM 771 C C . LEU A 1 98 ? -17.062 -1.522 7.141 1.00 92.06 98 LEU A C 1
ATOM 773 O O . LEU A 1 98 ? -16.167 -1.302 6.330 1.00 92.06 98 LEU A O 1
ATOM 777 N N . SER A 1 99 ? -18.301 -1.051 6.989 1.00 94.56 99 SER A N 1
ATOM 778 C CA . SER A 1 99 ? -18.649 -0.062 5.960 1.00 94.56 99 SER A CA 1
ATOM 779 C C . SER A 1 99 ? -17.963 1.285 6.215 1.00 94.56 99 SER A C 1
ATOM 781 O O . SER A 1 99 ? -17.718 1.634 7.374 1.00 94.56 99 SER A O 1
ATOM 783 N N . ASP A 1 100 ? -17.759 2.079 5.163 1.00 92.62 100 ASP A N 1
ATOM 784 C CA . ASP A 1 100 ? -17.154 3.416 5.250 1.00 92.62 100 ASP A CA 1
ATOM 785 C C . ASP A 1 100 ? -17.852 4.313 6.287 1.00 92.62 100 ASP A C 1
ATOM 787 O O . ASP A 1 100 ? -17.189 4.935 7.116 1.00 92.62 100 ASP A O 1
ATOM 791 N N . ASP A 1 101 ? -19.188 4.318 6.326 1.00 96.25 101 ASP A N 1
ATOM 792 C CA . ASP A 1 101 ? -19.962 5.109 7.294 1.00 96.25 101 ASP A CA 1
ATOM 793 C C . ASP A 1 101 ? -19.683 4.705 8.749 1.00 96.25 101 ASP A C 1
ATOM 795 O O . ASP A 1 101 ? -19.661 5.544 9.652 1.00 96.25 101 ASP A O 1
ATOM 799 N N . GLU A 1 102 ? -19.465 3.413 8.998 1.00 96.00 102 GLU A N 1
ATOM 800 C CA . GLU A 1 102 ? -19.129 2.893 10.325 1.00 96.00 102 GLU A CA 1
ATOM 801 C C . GLU A 1 102 ? -17.688 3.223 10.714 1.00 96.00 102 GLU A C 1
ATOM 803 O O . GLU A 1 102 ? -17.442 3.616 11.857 1.00 96.00 102 GLU A O 1
ATOM 808 N N . VAL A 1 103 ? -16.752 3.173 9.763 1.00 94.94 103 VAL A N 1
ATOM 809 C CA . VAL A 1 103 ? -15.383 3.661 9.970 1.00 94.94 103 VAL A CA 1
ATOM 810 C C . VAL A 1 103 ? -15.393 5.154 10.319 1.00 94.94 103 VAL A C 1
ATOM 812 O O . VAL A 1 103 ? -14.792 5.555 11.318 1.00 94.94 103 VAL A O 1
ATOM 815 N N . LEU A 1 104 ? -16.123 5.977 9.559 1.00 96.50 104 LEU A N 1
ATOM 816 C CA . LEU A 1 104 ? -16.229 7.421 9.792 1.00 96.50 104 LEU A CA 1
ATOM 817 C C . LEU A 1 104 ? -16.848 7.742 11.156 1.00 96.50 104 LEU A C 1
ATOM 819 O O . LEU A 1 104 ? -16.315 8.575 11.894 1.00 96.50 104 LEU A O 1
ATOM 823 N N . ARG A 1 105 ? -17.932 7.054 11.531 1.00 97.25 105 ARG A N 1
ATOM 824 C CA . ARG A 1 105 ? -18.595 7.216 12.834 1.00 97.25 105 ARG A CA 1
ATOM 825 C C . ARG A 1 105 ? -17.644 6.928 13.995 1.00 97.25 105 ARG A C 1
ATOM 827 O O . ARG A 1 105 ? -17.563 7.722 14.933 1.00 97.25 105 ARG A O 1
ATOM 834 N N . ARG A 1 106 ? -16.900 5.819 13.928 1.00 96.62 106 ARG A N 1
ATOM 835 C CA . ARG A 1 106 ? -15.940 5.432 14.975 1.00 96.62 106 ARG A CA 1
ATOM 836 C C . ARG A 1 106 ? -14.760 6.391 15.062 1.00 96.62 106 ARG A C 1
ATOM 838 O O . ARG A 1 106 ? -14.365 6.763 16.166 1.00 96.62 106 ARG A O 1
ATOM 845 N N . LEU A 1 107 ? -14.219 6.821 13.920 1.00 95.69 107 LEU A N 1
ATOM 846 C CA . LEU A 1 107 ? -13.140 7.810 13.879 1.00 95.69 107 LEU A CA 1
ATOM 847 C C . LEU A 1 107 ? -13.581 9.150 14.470 1.00 95.69 107 LEU A C 1
ATOM 849 O O . LEU A 1 107 ? -12.831 9.746 15.242 1.00 95.69 107 LEU A O 1
ATOM 853 N N . LEU A 1 108 ? -14.793 9.611 14.153 1.00 96.62 108 LEU A N 1
ATOM 854 C CA . LEU A 1 108 ? -15.342 10.839 14.723 1.00 96.62 108 LEU A CA 1
ATOM 855 C C . LEU A 1 108 ? -15.450 10.742 16.250 1.00 96.62 108 LEU A C 1
ATOM 857 O O . LEU A 1 108 ? -14.966 11.636 16.941 1.00 96.62 108 LEU A O 1
ATOM 861 N N . ALA A 1 109 ? -16.025 9.657 16.776 1.00 96.25 109 ALA A N 1
ATOM 862 C CA . ALA A 1 109 ? -16.134 9.439 18.219 1.00 96.25 109 ALA A CA 1
ATOM 863 C C . ALA A 1 109 ? -14.756 9.444 18.905 1.00 96.25 109 ALA A C 1
ATOM 865 O O . ALA A 1 109 ? -14.539 10.210 19.845 1.00 96.25 109 ALA A O 1
ATOM 866 N N . LEU A 1 110 ? -13.796 8.682 18.367 1.00 94.75 110 LEU A N 1
ATOM 867 C CA . LEU A 1 110 ? -12.428 8.611 18.888 1.00 94.75 110 LEU A CA 1
ATOM 868 C C . LEU A 1 110 ? -11.729 9.979 18.881 1.00 94.75 110 LEU A C 1
ATOM 870 O O . LEU A 1 110 ? -11.005 10.326 19.815 1.00 94.75 110 LEU A O 1
ATOM 874 N N . ASN A 1 111 ? -11.930 10.770 17.827 1.00 95.06 111 ASN A N 1
ATOM 875 C CA . ASN A 1 111 ? -11.346 12.103 17.730 1.00 95.06 111 ASN A CA 1
ATOM 876 C C . ASN A 1 111 ? -11.971 13.068 18.744 1.00 95.06 111 ASN A C 1
ATOM 878 O O . ASN A 1 111 ? -11.235 13.796 19.405 1.00 95.06 111 ASN A O 1
ATOM 882 N N . LEU A 1 112 ? -13.295 13.033 18.935 1.00 96.31 112 LEU A N 1
ATOM 883 C CA . LEU A 1 112 ? -13.975 13.840 19.954 1.00 96.31 112 LEU A CA 1
ATOM 884 C C . LEU A 1 112 ? -13.498 13.494 21.373 1.00 96.31 112 LEU A C 1
ATOM 886 O O . LEU A 1 112 ? -13.274 14.398 22.178 1.00 96.31 112 LEU A O 1
ATOM 890 N N . GLU A 1 113 ? -13.300 12.210 21.678 1.00 94.44 113 GLU A N 1
ATOM 891 C CA . GLU A 1 113 ? -12.734 11.752 22.955 1.00 94.44 113 GLU A CA 1
ATOM 892 C C . GLU A 1 113 ? -11.308 12.268 23.167 1.00 94.44 113 GLU A C 1
ATOM 894 O O . GLU A 1 113 ? -11.008 12.839 24.215 1.00 94.44 113 GLU A O 1
ATOM 899 N N . ARG A 1 114 ? -10.437 12.133 22.160 1.00 92.69 114 ARG A N 1
ATOM 900 C CA . ARG A 1 114 ? -9.053 12.628 22.220 1.00 92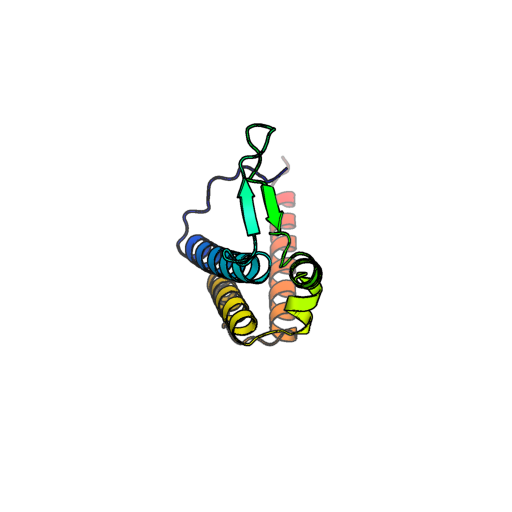.69 114 ARG A CA 1
ATOM 901 C C . ARG A 1 114 ? -8.983 14.140 22.390 1.00 92.69 114 ARG A C 1
ATOM 903 O O . ARG A 1 114 ? -8.173 14.613 23.181 1.00 92.69 114 ARG A O 1
ATOM 910 N N . THR A 1 115 ? -9.828 14.898 21.691 1.00 93.44 115 THR A N 1
ATOM 911 C CA . THR A 1 115 ? -9.909 16.355 21.859 1.00 93.44 115 THR A CA 1
ATOM 912 C C . THR A 1 115 ? -10.347 16.717 23.274 1.00 93.44 115 THR A C 1
ATOM 914 O O . THR A 1 115 ? -9.730 17.581 23.888 1.00 93.44 115 THR A O 1
ATOM 917 N N . ARG A 1 116 ? -11.353 16.029 23.833 1.00 90.31 116 ARG A N 1
ATOM 918 C CA . ARG A 1 116 ? -11.779 16.234 25.228 1.00 90.31 116 ARG A CA 1
ATOM 919 C C . ARG A 1 116 ? -10.663 15.910 26.223 1.00 90.31 116 ARG A C 1
ATOM 921 O O . ARG A 1 116 ? -10.387 16.737 27.079 1.00 90.31 116 ARG A O 1
ATOM 928 N N . ALA A 1 117 ? -9.986 14.770 26.081 1.00 83.75 117 ALA A N 1
ATOM 929 C CA . ALA A 1 117 ? -8.879 14.378 26.958 1.00 83.75 117 ALA A CA 1
ATOM 930 C C . ALA A 1 117 ? -7.677 15.336 26.860 1.00 83.75 117 ALA A C 1
ATOM 932 O O . ALA A 1 117 ? -7.071 15.677 27.871 1.00 83.75 117 ALA A O 1
ATOM 933 N N . GLY A 1 118 ? -7.353 15.815 25.655 1.00 81.06 118 GLY A N 1
ATOM 934 C CA . GLY A 1 118 ? -6.322 16.835 25.452 1.00 81.06 118 GLY A CA 1
ATOM 935 C C . GLY A 1 118 ? -6.676 18.170 26.112 1.00 81.06 118 GLY A C 1
ATOM 936 O O . GLY A 1 118 ? -5.817 18.783 26.739 1.00 81.06 118 GLY A O 1
ATOM 937 N N . LEU A 1 119 ? -7.946 18.585 26.036 1.00 73.12 119 LEU A N 1
ATOM 938 C CA . LEU A 1 119 ? -8.454 19.765 26.741 1.00 73.12 119 LEU A CA 1
ATOM 939 C C . LEU A 1 119 ? -8.401 19.582 28.266 1.00 73.12 119 LEU A C 1
ATOM 941 O O . LEU A 1 119 ? -7.979 20.501 28.958 1.00 73.12 119 LEU A O 1
ATOM 945 N N . SER A 1 120 ? -8.757 18.405 28.792 1.00 68.06 120 SER A N 1
ATOM 946 C CA . SER A 1 120 ? -8.633 18.083 30.223 1.00 68.06 120 SER A CA 1
ATOM 947 C C . SER A 1 120 ? -7.181 18.162 30.707 1.00 68.06 120 SER A C 1
ATOM 949 O O . SER A 1 120 ? -6.904 18.863 31.676 1.00 68.06 120 SER A O 1
ATOM 951 N N . ASN A 1 121 ? -6.238 17.562 29.973 1.00 69.50 121 ASN A N 1
ATOM 952 C CA . ASN A 1 121 ? -4.809 17.624 30.303 1.00 69.50 121 ASN A CA 1
ATOM 953 C C . ASN A 1 121 ? -4.235 19.055 30.250 1.00 69.50 121 ASN A C 1
ATOM 955 O O . ASN A 1 121 ? -3.236 19.342 30.902 1.00 69.50 121 ASN A O 1
ATOM 959 N N . GLN A 1 122 ? -4.845 19.957 29.475 1.00 60.12 122 GLN A N 1
ATOM 960 C CA . GLN A 1 122 ? -4.436 21.360 29.375 1.00 60.12 122 GLN A CA 1
ATOM 961 C C . GLN A 1 122 ? -5.040 22.242 30.485 1.00 60.12 122 GLN A C 1
ATOM 963 O O . GLN A 1 122 ? -4.483 23.293 30.794 1.00 60.12 122 GLN A O 1
ATOM 968 N N . LEU A 1 123 ? -6.148 21.812 31.101 1.00 58.75 123 LEU A N 1
ATOM 969 C CA . LEU A 1 123 ? -6.784 22.480 32.244 1.00 58.75 123 LEU A CA 1
ATOM 970 C C . LEU A 1 123 ? -6.177 22.052 33.591 1.00 58.75 123 LEU A C 1
ATOM 972 O O . LEU A 1 123 ? -6.155 22.850 34.520 1.00 58.75 123 LEU A O 1
ATOM 976 N N . GLU A 1 124 ? -5.644 20.831 33.692 1.00 60.34 124 GLU A N 1
ATOM 977 C CA . GLU A 1 124 ? -4.941 20.322 34.886 1.00 60.34 124 GLU A CA 1
ATOM 978 C C . GLU A 1 124 ? -3.460 20.758 34.957 1.00 60.34 124 GLU A C 1
ATOM 980 O O . GLU A 1 124 ? -2.780 20.513 35.951 1.00 60.34 124 GLU A O 1
ATOM 985 N N . GLY A 1 125 ? -2.952 21.411 33.905 1.00 55.72 125 GLY A N 1
ATOM 986 C CA . GLY A 1 125 ? -1.553 21.812 33.735 1.00 55.72 125 GLY A CA 1
ATOM 987 C C . GLY A 1 125 ? -1.271 23.314 33.861 1.00 55.72 125 GLY A C 1
ATOM 988 O O . GLY A 1 125 ? -0.429 23.819 33.118 1.00 55.72 125 GLY A O 1
ATOM 989 N N . GLN A 1 126 ? -1.942 24.040 34.761 1.00 40.97 126 GLN A N 1
ATOM 990 C CA . GLN A 1 126 ? -1.499 25.378 35.190 1.00 40.97 126 GLN A CA 1
ATOM 991 C C . GLN A 1 126 ? -1.221 25.395 36.702 1.00 40.97 126 GLN A C 1
ATOM 993 O O . GLN A 1 126 ? -1.966 24.743 37.434 1.00 40.97 126 GLN A O 1
ATOM 998 N N . PRO A 1 127 ? -0.158 26.085 37.172 1.00 46.22 127 PRO A N 1
ATOM 999 C CA . PRO A 1 127 ? -0.012 26.388 38.594 1.00 46.22 127 PRO A CA 1
ATOM 1000 C C . PRO A 1 127 ? -1.159 27.266 39.112 1.00 46.22 127 PRO A C 1
ATOM 1002 O O . PRO A 1 127 ? -1.685 28.085 38.322 1.00 46.22 127 PRO A O 1
#

pLDDT: mean 90.11, std 13.96, range [35.97, 98.56]

Foldseek 3Di:
DPPPDDQDPDPLSVQLVVLVVVLVVVLCCQLQPPVFWDFACDPDPPDGTDTHGDPVCPVVSVCSDPVNCVVVVDPVNVVSVLSNQCSVCVSVVHHSPDDPVRVVVVVVVVVVVVVVVVVVVVVVPDD